Protein AF-A0AAE3DDP0-F1 (afdb_monomer_lite)

Structure (mmCIF, N/CA/C/O backbone):
data_AF-A0AAE3DDP0-F1
#
_entry.id   AF-A0AAE3DDP0-F1
#
loop_
_atom_site.group_PDB
_atom_site.id
_atom_site.type_symbol
_atom_site.label_atom_id
_atom_site.label_alt_id
_atom_site.label_comp_id
_atom_site.label_asym_id
_atom_site.label_entity_id
_atom_site.label_seq_id
_atom_site.pdbx_PDB_ins_code
_atom_site.Cartn_x
_atom_site.Cartn_y
_atom_site.Cartn_z
_atom_site.occupancy
_atom_site.B_iso_or_equiv
_atom_site.auth_seq_id
_atom_site.auth_comp_id
_atom_site.auth_asym_id
_atom_site.auth_atom_id
_atom_site.pdbx_PDB_model_num
ATOM 1 N N . MET A 1 1 ? 7.147 13.188 -31.733 1.00 59.84 1 MET A N 1
ATOM 2 C CA . MET A 1 1 ? 7.270 13.407 -30.286 1.00 59.84 1 MET A CA 1
ATOM 3 C C . MET A 1 1 ? 8.612 14.060 -30.039 1.00 59.84 1 MET A C 1
ATOM 5 O O . MET A 1 1 ? 9.626 13.483 -30.422 1.00 59.84 1 MET A O 1
ATOM 9 N N . THR A 1 2 ? 8.613 15.283 -29.523 1.00 86.69 2 THR A N 1
ATOM 10 C CA . THR A 1 2 ? 9.824 16.024 -29.148 1.00 86.69 2 THR A CA 1
ATOM 11 C C . THR A 1 2 ? 10.148 15.810 -27.668 1.00 86.69 2 THR A C 1
ATOM 13 O O . THR A 1 2 ? 9.301 15.362 -26.896 1.00 86.69 2 THR A O 1
ATOM 16 N N . LEU A 1 3 ? 11.379 16.130 -27.261 1.00 76.25 3 LEU A N 1
ATOM 17 C CA . LEU A 1 3 ? 11.791 16.067 -25.856 1.00 76.25 3 LEU A CA 1
ATOM 18 C C . LEU A 1 3 ? 10.921 16.980 -24.969 1.00 76.25 3 LEU A C 1
ATOM 20 O O . LEU A 1 3 ? 10.533 16.579 -23.877 1.00 76.25 3 LEU A O 1
ATOM 24 N N . ASP A 1 4 ? 10.542 18.158 -25.469 1.00 77.19 4 ASP A N 1
ATOM 25 C CA . ASP A 1 4 ? 9.668 19.096 -24.754 1.00 77.19 4 ASP A CA 1
ATOM 26 C C . ASP A 1 4 ? 8.235 18.566 -24.598 1.00 77.19 4 ASP A C 1
ATOM 28 O O . ASP A 1 4 ? 7.613 18.750 -23.554 1.00 77.19 4 ASP A O 1
ATOM 32 N N . GLU A 1 5 ? 7.694 17.879 -25.607 1.00 74.44 5 GLU A N 1
ATOM 33 C CA . GLU A 1 5 ? 6.385 17.216 -25.508 1.00 74.44 5 GLU A CA 1
ATOM 34 C C . GLU A 1 5 ? 6.408 16.079 -24.478 1.00 74.44 5 GLU A C 1
ATOM 36 O O . GLU A 1 5 ? 5.440 15.900 -23.740 1.00 74.44 5 GLU A O 1
ATOM 41 N N . LEU A 1 6 ? 7.524 15.346 -24.393 1.00 71.00 6 LEU A N 1
ATOM 42 C CA . LEU A 1 6 ? 7.723 14.276 -23.417 1.00 71.00 6 LEU A CA 1
ATOM 43 C C . LEU A 1 6 ? 7.799 14.834 -21.986 1.00 71.00 6 LEU A C 1
ATOM 45 O O . LEU A 1 6 ? 7.077 14.367 -21.109 1.00 71.00 6 LEU A O 1
ATOM 49 N N . ILE A 1 7 ? 8.596 15.884 -21.761 1.00 70.81 7 ILE A N 1
ATOM 50 C CA . ILE A 1 7 ? 8.726 16.552 -20.453 1.00 70.81 7 ILE A CA 1
ATOM 51 C C . ILE A 1 7 ? 7.370 17.105 -19.987 1.00 70.81 7 ILE A C 1
ATOM 53 O O . ILE A 1 7 ? 6.954 16.865 -18.852 1.00 70.81 7 ILE A O 1
ATOM 57 N N . ASN A 1 8 ? 6.636 17.772 -20.884 1.00 73.56 8 ASN A N 1
ATOM 58 C CA . ASN A 1 8 ? 5.313 18.320 -20.581 1.00 73.56 8 ASN A CA 1
ATOM 59 C C . ASN A 1 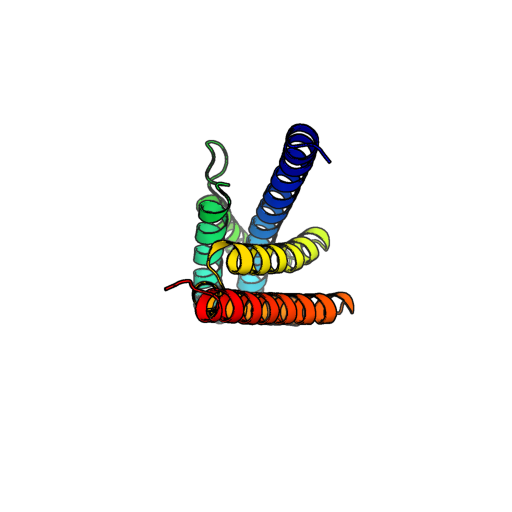8 ? 4.248 17.241 -20.317 1.00 73.56 8 ASN A C 1
ATOM 61 O O . ASN A 1 8 ? 3.247 17.532 -19.664 1.00 73.56 8 ASN A O 1
ATOM 65 N N . ALA A 1 9 ? 4.434 16.011 -20.806 1.00 71.56 9 ALA A N 1
ATOM 66 C CA . ALA A 1 9 ? 3.548 14.879 -20.529 1.00 71.56 9 ALA A CA 1
ATOM 67 C C . ALA A 1 9 ? 3.928 14.126 -19.239 1.00 71.56 9 ALA A C 1
ATOM 69 O O . ALA A 1 9 ? 3.044 13.644 -18.526 1.00 71.56 9 ALA A O 1
ATOM 70 N N . MET A 1 10 ? 5.221 14.067 -18.909 1.00 73.56 10 MET A N 1
ATOM 71 C CA . MET A 1 10 ? 5.737 13.406 -17.706 1.00 73.56 10 MET A CA 1
ATOM 72 C C . MET A 1 10 ? 5.435 14.191 -16.427 1.00 73.56 10 MET A C 1
ATOM 74 O O . MET A 1 10 ? 5.061 13.587 -15.424 1.00 73.56 10 MET A O 1
ATOM 78 N N . GLU A 1 11 ? 5.530 15.527 -16.444 1.00 74.88 11 GLU A N 1
ATOM 79 C CA . GLU A 1 11 ? 5.231 16.344 -15.257 1.00 74.88 11 GLU A CA 1
ATOM 80 C C . GLU A 1 11 ? 3.799 16.134 -14.712 1.00 74.88 11 GLU A C 1
ATOM 82 O O . GLU A 1 11 ? 3.636 15.959 -13.500 1.00 74.88 11 GLU A O 1
ATOM 87 N N . PRO A 1 12 ? 2.738 16.117 -15.547 1.00 84.44 12 PRO A N 1
ATOM 88 C CA . PRO A 1 12 ? 1.391 15.781 -15.101 1.00 84.44 12 PRO A CA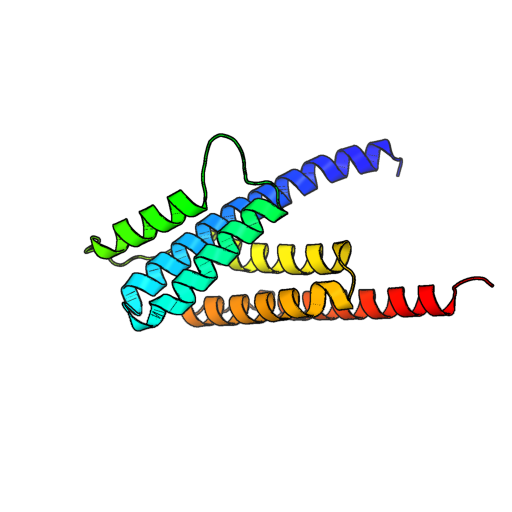 1
ATOM 89 C C . PRO A 1 12 ? 1.248 14.348 -14.591 1.00 84.44 12 PRO A C 1
ATOM 91 O O . PRO A 1 12 ? 0.472 14.132 -13.663 1.00 84.44 12 PRO A O 1
ATOM 94 N N . GLN A 1 13 ? 1.952 13.381 -15.186 1.00 85.69 13 GLN A N 1
ATOM 95 C CA . GLN A 1 13 ? 1.854 11.980 -14.778 1.00 85.69 13 GLN A CA 1
ATOM 96 C C . GLN A 1 13 ? 2.518 11.754 -13.418 1.00 85.69 13 GLN A C 1
ATOM 98 O O . GLN A 1 13 ? 1.848 11.299 -12.500 1.00 85.69 13 GLN A O 1
ATOM 103 N N . ALA A 1 14 ? 3.748 12.232 -13.227 1.00 86.06 14 ALA A N 1
ATOM 104 C CA . ALA A 1 14 ? 4.440 12.166 -11.940 1.00 86.06 14 ALA A CA 1
ATOM 105 C C . ALA A 1 14 ? 3.643 12.841 -10.807 1.00 86.06 14 ALA A C 1
ATOM 107 O O . ALA A 1 14 ? 3.618 12.360 -9.675 1.00 86.06 14 ALA A O 1
ATOM 108 N N . ARG A 1 15 ? 2.930 13.942 -11.098 1.00 87.06 15 ARG A N 1
ATOM 109 C CA . ARG A 1 15 ? 2.021 14.574 -10.123 1.00 87.06 15 ARG A CA 1
ATOM 110 C C . ARG A 1 15 ? 0.810 13.699 -9.794 1.00 87.06 15 ARG A C 1
ATOM 112 O O . ARG A 1 15 ? 0.405 13.666 -8.635 1.00 87.06 15 ARG A O 1
ATOM 119 N N . LYS A 1 16 ? 0.219 13.022 -10.785 1.00 91.44 16 LYS A N 1
ATOM 120 C CA . LYS A 1 16 ? -0.903 12.090 -10.575 1.00 91.44 16 LYS A CA 1
ATOM 121 C C . LYS A 1 16 ? -0.469 10.869 -9.773 1.00 91.44 16 LYS A C 1
ATOM 123 O O . LYS A 1 16 ? -1.160 10.518 -8.825 1.00 91.44 16 LYS A O 1
ATOM 128 N N . ASP A 1 17 ? 0.676 10.294 -10.113 1.00 93.69 17 ASP A N 1
ATOM 129 C CA . ASP A 1 17 ? 1.260 9.135 -9.439 1.00 93.69 17 ASP A CA 1
ATOM 130 C C . ASP A 1 17 ? 1.540 9.465 -7.976 1.00 93.69 17 ASP A C 1
ATOM 132 O O . ASP A 1 17 ? 1.035 8.805 -7.072 1.00 93.69 17 ASP A O 1
ATOM 136 N N . LYS A 1 18 ? 2.203 10.598 -7.722 1.00 91.81 18 LYS A N 1
ATOM 137 C CA . LYS A 1 18 ? 2.438 11.084 -6.360 1.00 91.81 18 LYS A CA 1
ATOM 138 C C . LYS A 1 18 ? 1.139 11.323 -5.582 1.00 91.81 18 LYS A C 1
ATOM 140 O O . LYS A 1 18 ? 1.056 10.987 -4.402 1.00 91.81 18 LYS A O 1
ATOM 145 N N . ALA A 1 19 ? 0.114 11.889 -6.221 1.00 92.69 19 ALA A N 1
ATOM 146 C CA . ALA A 1 19 ? -1.188 12.090 -5.587 1.00 92.69 19 ALA A CA 1
ATOM 147 C C . ALA A 1 19 ? -1.892 10.759 -5.268 1.00 92.69 19 ALA A C 1
ATOM 149 O O . ALA A 1 19 ? -2.511 10.639 -4.211 1.00 92.69 19 ALA A O 1
ATOM 150 N N . LEU A 1 20 ? -1.780 9.760 -6.147 1.00 95.56 20 LEU A N 1
ATOM 151 C CA . LEU A 1 20 ? -2.294 8.415 -5.903 1.00 95.56 20 LEU A CA 1
ATOM 152 C C . LEU A 1 20 ? -1.571 7.756 -4.725 1.00 95.56 20 LEU A C 1
ATOM 154 O O . LEU A 1 20 ? -2.234 7.212 -3.847 1.00 95.56 20 LEU A O 1
ATOM 158 N N . ILE A 1 21 ? -0.242 7.858 -4.655 1.00 95.75 21 ILE A N 1
ATOM 159 C CA . ILE A 1 21 ? 0.527 7.288 -3.543 1.00 95.75 21 ILE A CA 1
ATOM 160 C C . ILE A 1 21 ? 0.209 7.991 -2.223 1.00 95.75 21 ILE A C 1
ATOM 162 O O . ILE A 1 21 ? 0.056 7.320 -1.207 1.00 95.75 21 ILE A O 1
ATOM 166 N N . SER A 1 22 ? 0.000 9.310 -2.225 1.00 94.00 22 SER A N 1
ATOM 167 C CA . SER A 1 22 ? -0.488 10.014 -1.031 1.00 94.00 22 SER A CA 1
ATOM 168 C C . SER A 1 22 ? -1.815 9.429 -0.535 1.00 94.00 22 SER A C 1
ATOM 170 O O . SER A 1 22 ? -1.959 9.162 0.654 1.00 94.00 22 SER A O 1
ATOM 172 N N . LYS A 1 23 ? -2.771 9.173 -1.438 1.00 95.44 23 LYS A N 1
ATOM 173 C CA . LYS A 1 23 ? -4.045 8.529 -1.079 1.00 95.44 23 LYS A CA 1
ATOM 174 C C . LYS A 1 23 ? -3.873 7.071 -0.653 1.00 95.44 23 LYS A C 1
ATOM 176 O O . LYS A 1 23 ? -4.626 6.597 0.191 1.00 95.44 23 LYS A O 1
ATOM 181 N N . CYS A 1 24 ? -2.906 6.359 -1.228 1.00 97.00 24 CYS A N 1
ATOM 182 C CA . CYS A 1 24 ? -2.550 5.001 -0.825 1.00 97.00 24 CYS A CA 1
ATOM 183 C C . CYS A 1 24 ? -2.050 4.978 0.623 1.00 97.00 24 CYS A C 1
ATOM 185 O O . CYS A 1 24 ? -2.529 4.172 1.412 1.00 97.00 24 CYS A O 1
ATOM 187 N N . VAL A 1 25 ? -1.163 5.903 1.002 1.00 96.25 25 VAL A N 1
ATOM 188 C CA . VAL A 1 25 ? -0.675 6.052 2.382 1.00 96.25 25 VAL A CA 1
ATOM 189 C C . VAL A 1 25 ? -1.821 6.334 3.358 1.00 96.25 25 VAL A C 1
ATOM 191 O O . VAL A 1 25 ? -1.909 5.694 4.412 1.00 96.25 25 VAL A O 1
ATOM 194 N N . ASP A 1 26 ? -2.740 7.231 2.995 1.00 94.69 26 ASP A N 1
ATOM 195 C CA . ASP A 1 26 ? -3.944 7.485 3.792 1.00 94.69 26 ASP A CA 1
ATOM 196 C C . ASP A 1 26 ? -4.806 6.215 3.898 1.00 94.69 26 ASP A C 1
ATOM 198 O O . ASP A 1 26 ? -5.224 5.821 4.985 1.00 94.69 26 ASP A O 1
ATOM 202 N N . GLY A 1 27 ? -5.005 5.500 2.790 1.00 96.06 27 GLY A N 1
ATOM 203 C CA . GLY A 1 27 ? -5.755 4.248 2.764 1.00 96.06 27 GLY A CA 1
ATOM 204 C C . GLY A 1 27 ? -5.118 3.116 3.582 1.00 96.06 27 GLY A C 1
ATOM 205 O O . GLY A 1 27 ? -5.836 2.380 4.256 1.00 96.06 27 GLY A O 1
ATOM 206 N N . LEU A 1 28 ? -3.787 2.988 3.585 1.00 97.44 28 LEU A N 1
ATOM 207 C CA . LEU A 1 28 ? -3.043 2.025 4.409 1.00 97.44 28 LEU A CA 1
ATOM 208 C C . LEU A 1 28 ? -3.177 2.355 5.898 1.00 97.44 28 LEU A C 1
ATOM 210 O O . LEU A 1 28 ? -3.300 1.457 6.732 1.00 97.44 28 LEU A O 1
ATOM 214 N N . THR A 1 29 ? -3.209 3.645 6.227 1.0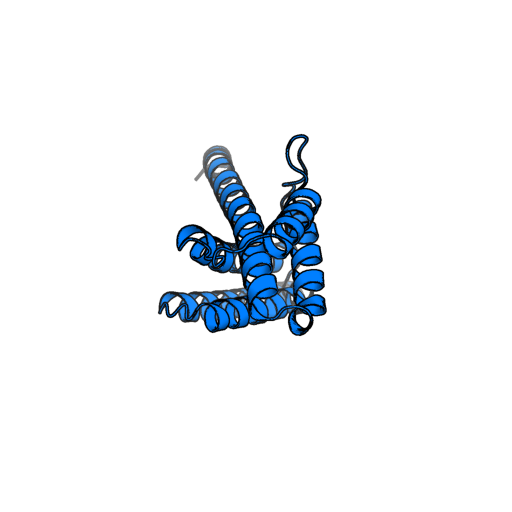0 96.69 29 THR A N 1
ATOM 215 C CA . THR A 1 29 ? -3.475 4.132 7.584 1.00 96.69 29 THR A CA 1
ATOM 216 C C . THR A 1 29 ? -4.893 3.766 8.036 1.00 96.69 29 THR A C 1
ATOM 218 O O . THR A 1 29 ? -5.092 3.273 9.146 1.00 96.69 29 THR A O 1
ATOM 221 N N . GLU A 1 30 ? -5.880 3.932 7.157 1.00 95.88 30 GLU A N 1
ATOM 222 C CA . GLU A 1 30 ? -7.277 3.551 7.399 1.00 95.88 30 GLU A CA 1
ATOM 223 C C . GLU A 1 30 ? -7.465 2.025 7.494 1.00 95.88 30 GLU A C 1
ATOM 225 O O . GLU A 1 30 ? -8.238 1.537 8.322 1.00 95.88 30 GLU A O 1
ATOM 230 N N . TYR A 1 31 ? -6.715 1.251 6.707 1.00 96.12 31 TYR A N 1
ATOM 231 C CA . TYR A 1 31 ? -6.657 -0.205 6.832 1.00 96.12 31 TYR A CA 1
ATOM 232 C C . TYR A 1 31 ? -6.099 -0.633 8.192 1.00 96.12 31 TYR A C 1
ATOM 234 O O . TYR A 1 31 ? -6.719 -1.440 8.886 1.00 96.12 31 TYR A O 1
ATOM 242 N N . ALA A 1 32 ? -4.967 -0.060 8.610 1.00 96.62 32 ALA A N 1
ATOM 243 C CA . ALA A 1 32 ? -4.368 -0.346 9.910 1.00 96.62 32 ALA A CA 1
ATOM 244 C C . ALA A 1 32 ? -5.315 0.005 11.068 1.00 96.62 32 ALA A C 1
ATOM 246 O O . ALA A 1 32 ? -5.387 -0.727 12.057 1.00 96.62 32 ALA A O 1
ATOM 247 N N . ALA A 1 33 ? -6.075 1.092 10.926 1.00 95.44 33 ALA A N 1
ATOM 248 C CA . ALA A 1 33 ? -7.096 1.511 11.874 1.00 95.44 33 ALA A CA 1
ATOM 249 C C . ALA A 1 33 ? -8.227 0.477 12.011 1.00 95.44 33 ALA A C 1
ATOM 251 O O . ALA A 1 33 ? -8.545 0.031 13.115 1.00 95.44 33 ALA A O 1
ATOM 252 N N . GLU A 1 34 ? -8.804 0.026 10.897 1.00 95.31 34 GLU A N 1
ATOM 253 C CA . GLU A 1 34 ? -9.846 -1.005 10.928 1.00 95.31 34 GLU A CA 1
ATOM 254 C C . GLU A 1 34 ? -9.312 -2.350 11.443 1.00 95.31 34 GLU A C 1
ATOM 256 O O . GLU A 1 34 ? -9.973 -3.029 12.236 1.00 95.31 34 GLU A O 1
ATOM 261 N N . LEU A 1 35 ? -8.093 -2.719 11.043 1.00 94.81 35 LEU A N 1
ATOM 262 C CA . LEU A 1 35 ? -7.404 -3.907 11.529 1.00 94.81 35 LEU A CA 1
ATOM 263 C C . LEU A 1 35 ? -7.205 -3.849 13.047 1.00 94.81 35 LEU A C 1
ATOM 265 O O . LEU A 1 35 ? -7.498 -4.827 13.735 1.00 94.81 35 LEU A O 1
ATOM 269 N N . ARG A 1 36 ? -6.777 -2.702 13.588 1.00 94.81 36 ARG A N 1
ATOM 270 C CA . ARG A 1 36 ? -6.640 -2.492 15.034 1.00 94.81 36 ARG A CA 1
ATOM 271 C C . ARG A 1 36 ? -7.964 -2.705 15.752 1.00 94.81 36 ARG A C 1
ATOM 273 O O . ARG A 1 36 ? -7.991 -3.399 16.766 1.00 94.81 36 ARG A O 1
ATOM 280 N N . GLN A 1 37 ? -9.054 -2.164 15.215 1.00 92.75 37 GLN A N 1
ATOM 281 C CA . GLN A 1 37 ? -10.368 -2.298 15.835 1.00 92.75 37 GLN A CA 1
ATOM 282 C C . GLN A 1 37 ? -10.885 -3.745 15.822 1.00 92.75 37 GLN A C 1
ATOM 284 O O . GLN A 1 37 ? -11.488 -4.191 16.797 1.00 92.75 37 GLN A O 1
ATOM 289 N N . LYS A 1 38 ? -10.655 -4.489 14.732 1.00 92.38 38 LYS A N 1
ATOM 290 C CA . LYS A 1 38 ? -11.181 -5.854 14.558 1.00 92.38 38 LYS A CA 1
ATOM 291 C C . LYS A 1 38 ? -10.306 -6.940 15.182 1.00 92.38 38 LYS A C 1
ATOM 293 O O . LYS A 1 38 ? -10.836 -7.891 15.751 1.00 92.38 38 LYS A O 1
ATOM 298 N N . ALA A 1 39 ? -8.987 -6.827 15.053 1.00 89.81 39 ALA A N 1
ATOM 299 C CA . ALA A 1 39 ? -8.029 -7.841 15.496 1.00 89.81 39 ALA A CA 1
ATOM 300 C C . ALA A 1 39 ? -7.390 -7.516 16.857 1.00 89.81 39 ALA A C 1
ATOM 302 O O . ALA A 1 39 ? -6.769 -8.388 17.470 1.00 89.81 39 ALA A O 1
ATOM 303 N N . GLY A 1 40 ? -7.521 -6.277 17.344 1.00 87.25 40 GLY A N 1
ATOM 304 C CA . GLY A 1 40 ? -6.959 -5.845 18.619 1.00 87.25 40 GLY A CA 1
ATOM 305 C C . GLY A 1 40 ? -5.452 -6.087 18.691 1.00 87.25 40 GLY A C 1
ATOM 306 O O . GLY A 1 40 ? -4.671 -5.552 17.903 1.00 87.25 40 GLY A O 1
ATOM 307 N N . ASP A 1 41 ? -5.033 -6.896 19.660 1.00 88.12 41 ASP A N 1
ATOM 308 C CA . ASP A 1 41 ? -3.623 -7.215 19.889 1.00 88.12 41 ASP A CA 1
ATOM 309 C C . ASP A 1 41 ? -3.051 -8.240 18.905 1.00 88.12 41 ASP A C 1
ATOM 311 O O . ASP A 1 41 ? -1.847 -8.213 18.652 1.00 88.12 41 ASP A O 1
ATOM 315 N N . ALA A 1 42 ? -3.893 -9.079 18.293 1.00 88.94 42 ALA A N 1
ATOM 316 C CA . ALA A 1 42 ? -3.454 -10.038 17.279 1.00 88.94 42 ALA A CA 1
ATOM 317 C C . ALA A 1 42 ? -2.956 -9.346 15.995 1.00 88.94 42 ALA A C 1
ATOM 319 O O . ALA A 1 42 ? -2.148 -9.911 15.269 1.00 88.94 42 ALA A O 1
ATOM 320 N N . GLY A 1 43 ? -3.396 -8.107 15.737 1.00 90.19 43 GLY A N 1
ATOM 321 C CA . GLY A 1 43 ? -2.969 -7.306 14.584 1.00 90.19 43 GLY A CA 1
ATOM 322 C C . GLY A 1 43 ? -1.707 -6.462 14.808 1.00 90.19 43 GLY A C 1
ATOM 323 O O . GLY A 1 43 ? -1.286 -5.766 13.889 1.00 90.19 43 GLY A O 1
ATOM 324 N N . LYS A 1 44 ? -1.091 -6.465 16.001 1.00 92.44 44 LYS A N 1
ATOM 325 C CA . LYS A 1 44 ? 0.002 -5.526 16.351 1.00 92.44 44 LYS A CA 1
ATOM 326 C C . LYS A 1 44 ? 1.226 -5.616 15.441 1.00 92.44 44 LYS A C 1
ATOM 328 O O . LYS A 1 44 ? 1.797 -4.584 15.083 1.00 92.44 44 LYS A O 1
ATOM 333 N N . GLU A 1 45 ? 1.646 -6.827 15.084 1.00 94.50 45 GLU A N 1
ATOM 334 C CA . GLU A 1 45 ? 2.805 -7.033 14.207 1.00 94.50 45 GLU A CA 1
ATOM 335 C C . GLU A 1 45 ? 2.527 -6.496 12.803 1.00 94.50 45 GLU A C 1
ATOM 337 O O . GLU A 1 45 ? 3.335 -5.753 12.250 1.00 94.50 45 GLU A O 1
ATOM 342 N N . GLN A 1 46 ? 1.337 -6.784 12.277 1.00 94.62 46 GLN A N 1
ATOM 343 C CA . GLN A 1 46 ? 0.890 -6.312 10.973 1.00 94.62 46 GLN A CA 1
ATOM 344 C C . GLN A 1 46 ? 0.728 -4.783 10.941 1.00 94.62 46 GLN A C 1
ATOM 346 O O . GLN A 1 46 ? 1.210 -4.140 10.017 1.00 94.62 46 GLN A O 1
ATOM 351 N N . ILE A 1 47 ? 0.158 -4.168 11.984 1.00 96.25 47 ILE A N 1
ATOM 352 C CA . ILE A 1 47 ? 0.089 -2.699 12.123 1.00 96.25 47 ILE A CA 1
ATOM 353 C C . ILE A 1 47 ? 1.495 -2.087 12.138 1.00 96.25 47 ILE A C 1
ATOM 355 O O . ILE A 1 47 ? 1.733 -1.056 11.514 1.00 96.25 47 ILE A O 1
ATOM 359 N N . SER A 1 48 ? 2.448 -2.739 12.808 1.00 96.44 48 SER A N 1
ATOM 360 C CA . SER A 1 48 ? 3.842 -2.285 12.838 1.00 96.44 48 SER A CA 1
ATOM 361 C C . SER A 1 48 ? 4.517 -2.398 11.467 1.00 96.44 48 SER A C 1
ATOM 363 O O . SER A 1 48 ? 5.323 -1.541 11.114 1.00 96.44 48 SER A O 1
ATOM 365 N N . ALA A 1 49 ? 4.196 -3.435 10.687 1.00 95.88 49 ALA A N 1
ATOM 366 C CA . ALA A 1 49 ? 4.651 -3.577 9.305 1.00 95.88 49 ALA A CA 1
ATOM 367 C C . ALA A 1 49 ? 4.042 -2.496 8.394 1.00 95.88 49 ALA A C 1
ATOM 369 O O . ALA A 1 49 ? 4.779 -1.832 7.673 1.00 95.88 49 ALA A O 1
ATOM 370 N N . LEU A 1 50 ? 2.735 -2.237 8.505 1.00 97.06 50 LEU A N 1
ATOM 371 C CA . LEU A 1 50 ? 2.044 -1.179 7.757 1.00 97.06 50 LEU A CA 1
ATOM 372 C C . LEU A 1 50 ? 2.625 0.207 8.050 1.00 97.06 50 LEU A C 1
ATOM 374 O O . LEU A 1 50 ? 2.824 0.994 7.131 1.00 97.06 50 LEU A O 1
ATOM 378 N N . ARG A 1 51 ? 2.962 0.491 9.313 1.00 97.25 51 ARG A N 1
ATOM 379 C CA . ARG A 1 51 ? 3.617 1.748 9.698 1.00 97.25 51 ARG A CA 1
ATOM 380 C C . ARG A 1 51 ? 4.964 1.938 8.995 1.00 97.25 51 ARG A C 1
ATOM 382 O O . ARG A 1 51 ? 5.271 3.048 8.576 1.00 97.25 51 ARG A O 1
ATOM 389 N N . ARG A 1 52 ? 5.769 0.873 8.879 1.00 96.12 52 ARG A N 1
ATOM 390 C CA . ARG A 1 52 ? 7.057 0.914 8.160 1.00 96.12 52 ARG A CA 1
ATOM 391 C C . ARG A 1 52 ? 6.853 1.104 6.663 1.00 96.12 52 ARG A C 1
ATOM 393 O O . ARG A 1 52 ? 7.558 1.903 6.072 1.00 96.12 52 ARG A O 1
ATOM 400 N N . LEU A 1 53 ? 5.864 0.431 6.079 1.00 95.81 53 LEU A N 1
ATOM 401 C CA . LEU A 1 53 ? 5.535 0.592 4.665 1.00 95.81 53 LEU A CA 1
ATOM 402 C C . LEU A 1 53 ? 5.062 2.014 4.337 1.00 95.81 53 LEU A C 1
ATOM 404 O O . LEU A 1 53 ? 5.410 2.551 3.294 1.00 95.81 53 LEU A O 1
ATOM 408 N N . VAL A 1 54 ? 4.282 2.639 5.223 1.00 95.81 54 VAL A N 1
ATOM 409 C CA . VAL A 1 54 ? 3.879 4.046 5.077 1.00 95.81 54 VAL A CA 1
ATOM 410 C C . VAL A 1 54 ? 5.096 4.973 5.059 1.00 95.81 54 VAL A C 1
ATOM 412 O O . VAL A 1 54 ? 5.161 5.854 4.206 1.00 95.81 54 VAL A O 1
ATOM 415 N N . ASP A 1 55 ? 6.053 4.758 5.964 1.00 94.44 55 ASP A N 1
ATOM 416 C CA . ASP A 1 55 ? 7.316 5.508 6.018 1.00 94.44 55 ASP A CA 1
ATOM 417 C C . ASP A 1 55 ? 8.146 5.301 4.738 1.00 94.44 55 ASP A C 1
ATOM 419 O O . ASP A 1 55 ? 8.584 6.255 4.100 1.00 94.44 55 ASP A O 1
ATOM 423 N N . GLU A 1 56 ? 8.277 4.049 4.295 1.00 93.56 56 GLU A N 1
ATOM 424 C CA . GLU A 1 56 ? 8.996 3.676 3.075 1.00 93.56 56 GLU A CA 1
ATOM 425 C C . GLU A 1 56 ? 8.377 4.292 1.814 1.00 93.56 56 GLU A C 1
ATOM 427 O O . GLU A 1 56 ? 9.087 4.902 1.015 1.00 93.56 56 GLU A O 1
ATOM 432 N N . LEU A 1 57 ? 7.054 4.190 1.646 1.00 93.31 57 LEU A N 1
ATOM 433 C CA . LEU A 1 57 ? 6.336 4.788 0.518 1.00 93.31 57 LEU A CA 1
ATOM 434 C C . LEU A 1 57 ? 6.463 6.311 0.516 1.00 93.31 57 LEU A C 1
ATOM 436 O O . LEU A 1 57 ? 6.659 6.909 -0.545 1.00 93.31 57 LEU A O 1
ATOM 440 N N . ALA A 1 58 ? 6.348 6.940 1.688 1.00 92.31 58 ALA A N 1
ATOM 441 C CA . ALA A 1 58 ? 6.480 8.382 1.815 1.00 92.31 58 ALA A CA 1
ATOM 442 C C . ALA A 1 58 ? 7.891 8.849 1.427 1.00 92.31 58 ALA A C 1
ATOM 444 O O . ALA A 1 58 ? 8.019 9.748 0.587 1.00 92.31 58 ALA A O 1
ATOM 445 N N . GLY A 1 59 ? 8.925 8.165 1.923 1.00 91.62 59 GLY A N 1
ATOM 446 C CA . GLY A 1 59 ? 10.317 8.449 1.585 1.00 91.62 59 GLY A CA 1
ATOM 447 C C . GLY A 1 59 ? 10.637 8.207 0.113 1.00 91.62 59 GLY A C 1
ATOM 448 O O . GLY A 1 59 ? 11.203 9.080 -0.550 1.00 91.62 59 GLY A O 1
ATOM 449 N N . TYR A 1 60 ? 10.221 7.062 -0.433 1.00 91.31 60 TYR A N 1
ATOM 450 C CA . TYR A 1 60 ? 10.475 6.687 -1.826 1.00 91.31 60 TYR A CA 1
ATOM 451 C C . TYR A 1 60 ? 9.870 7.693 -2.815 1.00 91.31 60 TYR A C 1
ATOM 453 O O . TYR A 1 60 ? 10.540 8.149 -3.740 1.00 91.31 60 TYR A O 1
ATOM 461 N N . TRP A 1 61 ? 8.619 8.106 -2.594 1.00 90.94 61 TRP A N 1
ATOM 462 C CA . TRP A 1 61 ? 7.915 9.050 -3.472 1.00 90.94 61 TRP A CA 1
ATOM 463 C C . TRP A 1 61 ? 8.163 10.525 -3.114 1.00 90.94 61 TRP A C 1
ATOM 465 O O . TRP A 1 61 ? 7.547 11.435 -3.693 1.00 90.94 61 TRP A O 1
ATOM 475 N N . GLY A 1 62 ? 9.048 10.788 -2.145 1.00 88.88 62 GLY A N 1
ATOM 476 C CA . GLY A 1 62 ? 9.333 12.125 -1.634 1.00 88.88 62 GLY A CA 1
ATOM 477 C C . GLY A 1 62 ? 8.065 12.852 -1.180 1.00 88.88 62 GLY A C 1
ATOM 478 O O . GLY A 1 62 ? 7.899 14.046 -1.465 1.00 88.88 62 GLY A O 1
ATOM 479 N N . LEU A 1 63 ? 7.123 12.126 -0.568 1.00 85.31 63 LEU A N 1
ATOM 480 C CA . LEU A 1 63 ? 5.960 12.703 0.112 1.00 85.31 63 LEU A CA 1
ATOM 481 C C . LEU A 1 63 ? 6.379 13.478 1.364 1.00 85.31 63 LEU A C 1
ATOM 483 O O . LEU A 1 63 ? 5.637 14.356 1.800 1.00 85.31 63 LEU A O 1
ATOM 487 N N . ASP A 1 64 ? 7.584 13.201 1.865 1.00 66.31 64 ASP A N 1
ATOM 488 C CA . ASP A 1 64 ? 8.266 13.867 2.970 1.00 66.31 64 ASP A CA 1
ATOM 489 C C . ASP A 1 64 ? 8.452 15.365 2.675 1.00 66.31 64 ASP A C 1
ATOM 491 O O . ASP A 1 64 ? 9.491 15.852 2.222 1.00 66.31 64 ASP A O 1
ATOM 495 N N . ALA A 1 65 ? 7.388 16.127 2.896 1.00 60.59 65 ALA A N 1
ATOM 496 C CA . ALA A 1 65 ? 7.324 17.561 2.691 1.00 60.59 65 ALA A CA 1
ATOM 497 C C . ALA A 1 65 ? 6.766 18.246 3.945 1.00 60.59 65 ALA A C 1
ATOM 499 O O . ALA A 1 65 ? 5.975 17.681 4.692 1.00 60.59 65 ALA A O 1
ATOM 500 N N . LYS A 1 66 ? 7.176 19.508 4.137 1.00 55.78 66 LYS A N 1
ATOM 501 C CA . LYS A 1 66 ? 7.056 20.401 5.317 1.00 55.78 66 LYS A CA 1
ATOM 502 C C . LYS A 1 66 ? 5.723 20.461 6.101 1.00 55.78 66 LYS A C 1
ATOM 504 O O . LYS A 1 66 ? 5.668 21.202 7.079 1.00 55.78 66 LYS A O 1
ATOM 509 N N . THR A 1 67 ? 4.654 19.788 5.686 1.00 55.84 67 THR A N 1
ATOM 510 C CA . THR A 1 67 ? 3.288 19.987 6.197 1.00 55.84 67 THR A CA 1
ATOM 511 C C . THR A 1 67 ? 2.634 18.756 6.821 1.00 55.84 67 THR A C 1
ATOM 513 O O . THR A 1 67 ? 1.791 18.943 7.696 1.00 55.84 67 THR A O 1
ATOM 516 N N . VAL A 1 68 ? 2.974 17.529 6.409 1.00 68.81 68 VAL A N 1
ATOM 517 C CA . VAL A 1 68 ? 2.350 16.305 6.945 1.00 68.81 68 VAL A CA 1
ATOM 518 C C . VAL A 1 68 ? 3.412 15.236 7.149 1.00 68.81 68 VAL A C 1
ATOM 520 O O . VAL A 1 68 ? 4.040 14.782 6.203 1.00 68.81 68 VAL A O 1
ATOM 523 N N . ASP A 1 69 ? 3.589 14.840 8.402 1.00 86.44 69 ASP A N 1
ATOM 524 C CA . ASP A 1 69 ? 4.335 13.645 8.772 1.00 86.44 69 ASP A CA 1
ATOM 525 C C . ASP A 1 69 ? 3.353 12.465 8.758 1.00 86.44 69 ASP A C 1
ATOM 527 O O . ASP A 1 69 ? 2.488 12.353 9.635 1.00 86.44 69 ASP A O 1
ATOM 531 N N . HIS A 1 70 ? 3.446 11.628 7.722 1.00 89.00 70 HIS A N 1
ATOM 532 C CA . HIS A 1 70 ? 2.545 10.493 7.512 1.00 89.00 70 HIS A CA 1
ATOM 533 C C . HIS A 1 70 ? 2.665 9.438 8.613 1.00 89.00 70 HIS A C 1
ATOM 535 O O . HIS A 1 70 ? 1.662 8.837 8.994 1.00 89.00 70 HIS A O 1
ATOM 541 N N . VAL A 1 71 ? 3.855 9.264 9.185 1.00 92.88 71 VAL A N 1
ATOM 542 C CA . VAL A 1 71 ? 4.083 8.340 10.296 1.00 92.88 71 VAL A CA 1
ATOM 543 C C . VAL A 1 71 ? 3.417 8.864 11.568 1.00 92.88 71 VAL A C 1
ATOM 545 O O . VAL A 1 71 ? 2.708 8.124 12.250 1.00 92.88 71 VAL A O 1
ATOM 548 N N . THR A 1 72 ? 3.552 10.159 11.858 1.00 92.38 72 THR A N 1
ATOM 549 C CA . THR A 1 72 ? 2.829 10.791 12.974 1.00 92.38 72 THR A CA 1
ATOM 550 C C . THR A 1 72 ? 1.310 10.748 12.759 1.00 92.38 72 THR A C 1
ATOM 552 O O . THR A 1 72 ? 0.552 10.509 13.704 1.00 92.38 72 THR A O 1
ATOM 555 N N . ALA A 1 73 ? 0.835 10.957 11.526 1.00 92.69 73 ALA A N 1
ATOM 556 C CA . ALA A 1 73 ? -0.584 10.853 11.193 1.00 92.69 73 ALA A CA 1
ATOM 557 C C . ALA A 1 73 ? -1.118 9.425 11.397 1.00 92.69 73 ALA A C 1
ATOM 559 O O . ALA A 1 73 ? -2.206 9.265 11.958 1.00 92.69 73 ALA A O 1
ATOM 560 N N . PHE A 1 74 ? -0.331 8.417 11.012 1.00 95.69 74 PHE A N 1
ATOM 561 C CA . PHE A 1 74 ? -0.607 7.005 11.253 1.00 95.69 74 PHE A CA 1
ATOM 562 C C . PHE A 1 74 ? -0.720 6.710 12.750 1.00 95.69 74 PHE A C 1
ATOM 564 O O . PHE A 1 74 ? -1.748 6.209 13.205 1.00 95.69 74 PHE A O 1
ATOM 571 N N . ASP A 1 75 ? 0.285 7.090 13.542 1.00 95.38 75 ASP A N 1
ATOM 572 C CA . ASP A 1 75 ? 0.307 6.829 14.987 1.00 95.38 75 ASP A CA 1
ATOM 573 C C . ASP A 1 75 ? -0.885 7.483 15.700 1.00 95.38 75 ASP A C 1
ATOM 575 O O . ASP A 1 75 ? -1.555 6.850 16.522 1.00 95.38 75 ASP A O 1
ATOM 579 N N . ARG A 1 76 ? -1.209 8.731 15.337 1.00 94.62 76 ARG A N 1
ATOM 580 C CA . ARG A 1 76 ? -2.396 9.426 15.852 1.00 94.62 76 ARG A CA 1
ATOM 581 C C . ARG A 1 76 ? -3.677 8.671 15.505 1.00 94.62 76 ARG A C 1
ATOM 583 O O . ARG A 1 76 ? -4.545 8.529 16.362 1.00 94.62 76 ARG A O 1
ATOM 590 N N . LYS A 1 77 ? -3.803 8.174 14.273 1.00 94.69 77 LYS A N 1
ATOM 591 C CA . LYS A 1 77 ? -4.990 7.433 13.840 1.00 94.69 77 LYS A CA 1
ATOM 592 C C . LYS A 1 77 ? -5.189 6.157 14.659 1.00 94.69 77 LYS A C 1
ATOM 594 O O . LYS A 1 77 ? -6.299 5.891 15.108 1.00 94.69 77 LYS A O 1
ATOM 599 N N . ILE A 1 78 ? -4.123 5.399 14.910 1.00 94.75 78 ILE A N 1
ATOM 600 C CA . ILE A 1 78 ? -4.201 4.186 15.737 1.00 94.75 78 ILE A CA 1
ATOM 601 C C . ILE A 1 78 ? -4.651 4.519 17.169 1.00 94.75 78 ILE A C 1
ATOM 603 O O . ILE A 1 78 ? -5.483 3.808 17.731 1.00 94.75 78 ILE A O 1
ATOM 607 N N . GLN A 1 79 ? -4.179 5.632 17.740 1.00 93.19 79 GLN A N 1
ATOM 608 C CA . GLN A 1 79 ? -4.640 6.101 19.054 1.00 93.19 79 GLN A CA 1
ATOM 609 C C . GLN A 1 79 ? -6.121 6.507 19.060 1.00 93.19 79 GLN A C 1
ATOM 611 O O . GLN A 1 79 ? -6.819 6.247 20.040 1.00 93.19 79 GLN A O 1
ATOM 616 N N . GLU A 1 80 ? -6.611 7.138 17.987 1.00 93.44 80 GLU A N 1
ATOM 617 C CA . GLU A 1 80 ? -8.031 7.488 17.835 1.00 93.44 80 GLU A CA 1
ATOM 618 C C . GLU A 1 80 ? -8.916 6.235 17.836 1.00 93.44 80 GLU A C 1
ATOM 620 O O . GLU A 1 80 ? -9.961 6.222 18.487 1.00 93.44 80 GLU A O 1
ATOM 625 N N . VAL A 1 81 ? -8.483 5.167 17.159 1.00 91.88 81 VAL A N 1
ATOM 626 C CA . VAL A 1 81 ? -9.219 3.895 17.101 1.00 91.88 81 VAL A CA 1
ATOM 627 C C . VAL A 1 81 ? -9.359 3.254 18.473 1.00 91.88 81 VAL A C 1
ATOM 629 O O . VAL A 1 81 ? -10.443 2.780 18.805 1.00 91.88 81 VAL A O 1
ATOM 632 N N . ASP A 1 82 ? -8.301 3.274 19.288 1.00 87.06 82 ASP A N 1
ATOM 633 C CA . ASP A 1 82 ? -8.325 2.698 20.639 1.00 87.06 82 ASP A CA 1
ATOM 634 C C . ASP A 1 82 ? -9.368 3.388 21.553 1.00 87.06 82 ASP A C 1
ATOM 636 O O . ASP A 1 82 ? -9.808 2.806 22.545 1.00 87.06 82 ASP A O 1
ATOM 640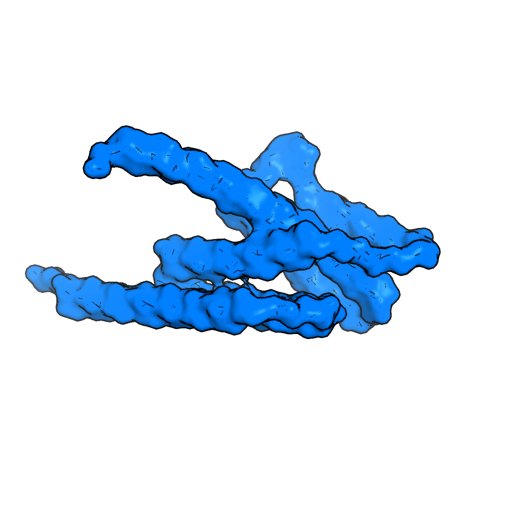 N N . GLN A 1 83 ? -9.793 4.613 21.220 1.00 87.06 83 GLN A N 1
ATOM 641 C CA . GLN A 1 83 ? -10.805 5.386 21.955 1.00 87.06 83 GLN A CA 1
ATOM 642 C C . GLN A 1 83 ? -12.177 5.412 21.260 1.00 87.06 83 GLN A C 1
ATOM 644 O O . GLN A 1 83 ? -13.165 5.874 21.838 1.00 87.06 83 GLN A O 1
ATOM 649 N N . ALA A 1 84 ? -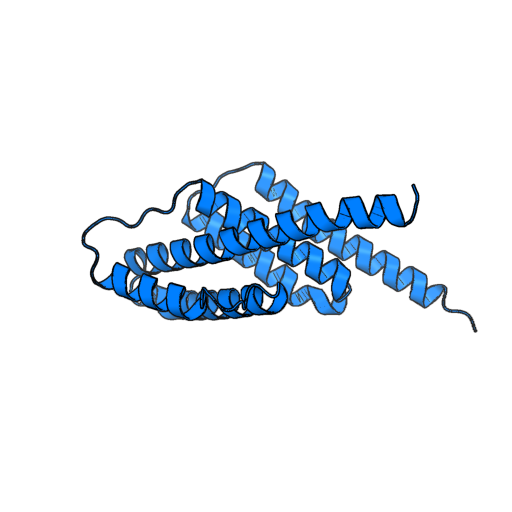12.257 4.950 20.012 1.00 86.81 84 ALA A N 1
ATOM 650 C CA . ALA A 1 84 ? -13.458 5.031 19.198 1.00 86.81 84 ALA A CA 1
ATOM 651 C C . ALA A 1 84 ? -14.492 3.970 19.605 1.00 86.81 84 ALA A C 1
ATOM 653 O O . ALA A 1 84 ? -14.218 2.775 19.633 1.00 86.81 84 ALA A O 1
ATOM 654 N N . VAL A 1 85 ? -15.728 4.412 19.855 1.00 77.56 85 VAL A N 1
ATOM 655 C CA . VAL A 1 85 ? -16.881 3.521 20.111 1.00 77.56 85 VAL A CA 1
ATOM 656 C C . VAL A 1 85 ? -17.590 3.118 18.810 1.00 77.56 85 VAL A C 1
ATOM 658 O O . VAL A 1 85 ? -18.301 2.118 18.761 1.00 77.56 85 VAL A O 1
ATOM 661 N N . HIS A 1 86 ? -17.420 3.906 17.747 1.00 85.62 86 HIS A N 1
ATOM 662 C CA . HIS A 1 86 ? -18.032 3.638 16.450 1.00 85.62 86 HIS A CA 1
ATOM 663 C C . HIS A 1 86 ? -17.209 2.629 15.649 1.00 85.62 86 HIS A C 1
ATOM 665 O O . HIS A 1 86 ? -15.988 2.556 15.786 1.00 85.62 86 HIS A O 1
ATOM 671 N N . GLN A 1 87 ? -17.881 1.880 14.776 1.00 87.31 87 GLN A N 1
ATOM 672 C CA . GLN A 1 87 ? -17.202 0.976 13.859 1.00 87.31 87 GLN A CA 1
ATOM 673 C C . GLN A 1 87 ? -16.372 1.774 12.847 1.00 87.31 87 GLN A C 1
ATOM 675 O O . GLN A 1 87 ? -16.902 2.627 12.132 1.00 87.31 87 GLN A O 1
ATOM 680 N N . TRP A 1 88 ? -15.084 1.463 12.765 1.00 89.19 88 TRP A N 1
ATOM 681 C CA . TRP A 1 88 ? -14.169 2.034 11.793 1.00 89.19 88 TRP A CA 1
ATOM 682 C C . TRP A 1 88 ? -14.428 1.400 10.429 1.00 89.19 88 TRP A C 1
ATOM 684 O O . TRP A 1 88 ? -14.409 0.177 10.293 1.00 89.19 88 TRP A O 1
ATOM 694 N N . THR A 1 89 ? -14.738 2.221 9.427 1.00 87.94 89 THR A N 1
ATOM 695 C CA . THR A 1 89 ? -15.062 1.741 8.078 1.00 87.94 89 THR A CA 1
ATOM 696 C C . THR A 1 89 ? -14.431 2.665 7.035 1.00 87.94 89 THR A C 1
ATOM 698 O O . THR A 1 89 ? -14.973 3.739 6.768 1.00 87.94 89 THR A O 1
ATOM 701 N N . PRO A 1 90 ? -13.306 2.264 6.424 1.00 88.88 90 PRO A N 1
ATOM 702 C CA . PRO A 1 90 ? -12.683 2.981 5.319 1.00 88.88 90 PRO A CA 1
ATOM 703 C C . PRO A 1 90 ? -13.632 3.113 4.122 1.00 88.88 90 PRO A C 1
ATOM 705 O O . PRO A 1 90 ? -14.396 2.191 3.809 1.00 88.88 90 PRO A O 1
ATOM 708 N N . THR A 1 91 ? -13.563 4.254 3.432 1.00 91.31 91 THR A N 1
ATOM 709 C CA . THR A 1 91 ? -14.344 4.535 2.218 1.00 91.31 91 THR A CA 1
ATOM 710 C C . THR A 1 91 ? -13.875 3.671 1.044 1.00 91.31 91 THR A C 1
ATOM 712 O O . THR A 1 91 ? -12.752 3.173 1.047 1.00 91.31 91 THR A O 1
ATOM 715 N N . GLN A 1 92 ? -14.703 3.516 0.003 1.00 90.44 92 GLN A N 1
ATOM 716 C CA . GLN A 1 92 ? -14.276 2.819 -1.222 1.00 90.44 92 GLN A CA 1
ATOM 717 C C . GLN A 1 92 ? -13.083 3.508 -1.896 1.00 90.44 92 GLN A C 1
ATOM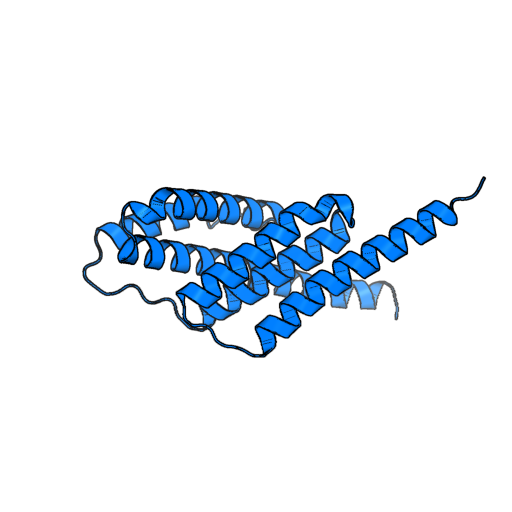 719 O O . GLN A 1 92 ? -12.184 2.824 -2.364 1.00 90.44 92 GLN A O 1
ATOM 724 N N . GLU A 1 93 ? -13.012 4.842 -1.851 1.00 91.56 93 GLU A N 1
ATOM 725 C CA . GLU A 1 93 ? -11.860 5.583 -2.376 1.00 91.56 93 GLU A CA 1
ATOM 726 C C . GLU A 1 93 ? -10.553 5.187 -1.677 1.00 91.56 93 GLU A C 1
ATOM 728 O O . GLU A 1 93 ? -9.546 4.990 -2.351 1.00 91.56 93 GLU A O 1
ATOM 733 N N . HIS A 1 94 ? -10.563 5.012 -0.349 1.00 92.44 94 HIS A N 1
ATOM 734 C CA . HIS A 1 94 ? -9.389 4.511 0.370 1.00 92.44 94 HIS A CA 1
ATOM 735 C C . HIS A 1 94 ? -9.011 3.107 -0.099 1.00 92.44 94 HIS A C 1
ATOM 737 O O . HIS A 1 94 ? -7.839 2.842 -0.352 1.00 92.44 94 HIS A O 1
ATOM 743 N N . ARG A 1 95 ? -9.999 2.218 -0.250 1.00 92.94 95 ARG A N 1
ATOM 744 C CA . ARG A 1 95 ? -9.755 0.833 -0.674 1.00 92.94 95 ARG A CA 1
ATOM 745 C C . ARG A 1 95 ? -9.132 0.771 -2.065 1.00 92.94 95 ARG A C 1
ATOM 747 O O . ARG A 1 95 ? -8.105 0.119 -2.239 1.00 92.94 95 ARG A O 1
ATOM 754 N N . ASP A 1 96 ? -9.705 1.500 -3.018 1.00 92.31 96 ASP A N 1
ATOM 755 C CA . ASP A 1 96 ? -9.198 1.583 -4.387 1.00 92.31 96 ASP A CA 1
ATOM 756 C C . ASP A 1 96 ? -7.787 2.185 -4.422 1.00 92.31 96 ASP A C 1
ATOM 758 O O . ASP A 1 96 ? -6.912 1.669 -5.120 1.00 92.31 96 ASP A O 1
ATOM 762 N N . ALA A 1 97 ? -7.537 3.238 -3.635 1.00 94.81 97 ALA A N 1
ATOM 763 C CA . ALA A 1 97 ? -6.235 3.889 -3.574 1.00 94.81 97 ALA A CA 1
ATOM 764 C C . ALA A 1 97 ? -5.135 2.971 -3.027 1.00 94.81 97 ALA A C 1
ATOM 766 O O . ALA A 1 97 ? -4.027 2.999 -3.559 1.00 94.81 97 ALA A O 1
ATOM 767 N N . VAL A 1 98 ? -5.421 2.136 -2.018 1.00 96.00 98 VAL A N 1
ATOM 768 C CA . VAL A 1 98 ? -4.441 1.157 -1.513 1.00 96.00 98 VAL A CA 1
ATOM 769 C C . VAL A 1 98 ? -4.056 0.165 -2.603 1.00 96.00 98 VAL A C 1
ATOM 771 O O . VAL A 1 98 ? -2.875 -0.032 -2.876 1.00 96.00 98 VAL A O 1
ATOM 774 N N . ILE A 1 99 ? -5.049 -0.442 -3.254 1.00 95.31 99 ILE A N 1
ATOM 775 C CA . ILE A 1 99 ? -4.804 -1.455 -4.284 1.00 95.31 99 ILE A CA 1
ATOM 776 C C . ILE A 1 99 ? -4.034 -0.854 -5.465 1.00 95.31 99 ILE A C 1
ATOM 778 O O . ILE A 1 99 ? -3.023 -1.408 -5.893 1.00 95.31 99 ILE A O 1
ATOM 782 N N . GLN A 1 100 ? -4.479 0.295 -5.978 1.00 95.12 100 GLN A N 1
ATOM 783 C CA . GLN A 1 100 ? -3.833 0.945 -7.119 1.00 95.12 100 GLN A CA 1
ATOM 784 C C . GLN A 1 100 ? -2.454 1.511 -6.766 1.00 95.12 100 GLN A C 1
ATOM 786 O O . GLN A 1 100 ? -1.549 1.472 -7.596 1.00 95.12 100 GLN A O 1
ATOM 791 N N . GLY A 1 101 ? -2.273 2.022 -5.549 1.00 96.88 101 GLY A N 1
ATOM 792 C CA . GLY A 1 101 ? -1.002 2.576 -5.099 1.00 96.88 101 GLY A CA 1
ATOM 793 C C . GLY A 1 101 ? 0.067 1.511 -4.872 1.00 96.88 101 GLY A C 1
ATOM 794 O O . GLY A 1 101 ? 1.196 1.701 -5.311 1.00 96.88 101 GLY A O 1
ATOM 795 N N . LEU A 1 102 ? -0.279 0.374 -4.253 1.00 97.12 102 LEU A N 1
ATOM 796 C CA . LEU A 1 102 ? 0.644 -0.762 -4.112 1.00 97.12 102 LEU A CA 1
ATOM 797 C C . LEU A 1 102 ? 1.022 -1.355 -5.475 1.00 97.12 102 LEU A C 1
ATOM 799 O O . LEU A 1 102 ? 2.183 -1.691 -5.697 1.00 97.12 102 LEU A O 1
ATOM 803 N N . TYR A 1 103 ? 0.068 -1.416 -6.409 1.00 96.94 103 TYR A N 1
ATOM 804 C CA . TYR A 1 103 ? 0.347 -1.780 -7.797 1.00 96.94 103 TYR A CA 1
ATOM 805 C C . TYR A 1 103 ? 1.345 -0.816 -8.450 1.00 96.94 103 TYR A C 1
ATOM 807 O O . TYR A 1 103 ? 2.368 -1.251 -8.973 1.00 96.94 103 TYR A O 1
ATOM 815 N N . LEU A 1 104 ? 1.071 0.492 -8.397 1.00 96.69 104 LEU A N 1
ATOM 816 C CA . LEU A 1 104 ? 1.942 1.513 -8.980 1.00 96.69 104 LEU A CA 1
ATOM 817 C C . LEU A 1 104 ? 3.351 1.440 -8.384 1.00 96.69 104 LEU A C 1
ATOM 819 O O . LEU A 1 104 ? 4.330 1.498 -9.121 1.00 96.69 104 LEU A O 1
ATOM 823 N N . TYR A 1 105 ? 3.449 1.262 -7.067 1.00 96.19 105 TYR A N 1
ATOM 824 C CA . TYR A 1 105 ? 4.727 1.121 -6.386 1.00 96.19 105 TYR A CA 1
ATOM 825 C C . TYR A 1 105 ? 5.516 -0.101 -6.877 1.00 96.19 105 TYR A C 1
ATOM 827 O O . TYR A 1 105 ? 6.703 0.020 -7.170 1.00 96.19 105 TYR A O 1
ATOM 835 N N . ALA A 1 106 ? 4.861 -1.252 -7.054 1.00 96.56 106 ALA A N 1
ATOM 836 C CA . ALA A 1 106 ? 5.497 -2.447 -7.605 1.00 96.56 106 ALA A CA 1
ATOM 837 C C . ALA A 1 106 ? 6.032 -2.227 -9.033 1.00 96.56 106 ALA A C 1
ATOM 839 O O . ALA A 1 106 ? 7.173 -2.585 -9.321 1.00 96.56 106 ALA A O 1
ATOM 840 N N . ILE A 1 107 ? 5.239 -1.610 -9.917 1.00 96.44 107 ILE A N 1
ATOM 841 C CA . ILE A 1 107 ? 5.646 -1.321 -11.305 1.00 96.44 107 ILE A CA 1
ATOM 842 C C . ILE A 1 107 ? 6.820 -0.336 -11.360 1.00 96.44 107 ILE A C 1
ATOM 844 O O . ILE A 1 107 ? 7.755 -0.520 -12.148 1.00 96.44 107 ILE A O 1
ATOM 848 N N . ASP A 1 108 ? 6.791 0.695 -10.517 1.00 95.25 108 ASP A N 1
ATOM 849 C CA . ASP A 1 108 ? 7.855 1.694 -10.457 1.00 95.25 108 ASP A CA 1
ATOM 850 C C . ASP A 1 108 ? 9.171 1.093 -9.933 1.00 95.25 108 ASP A C 1
ATOM 852 O O . ASP A 1 108 ? 10.231 1.338 -10.511 1.00 95.25 108 ASP A O 1
ATOM 856 N N . MET A 1 109 ? 9.107 0.209 -8.927 1.00 94.75 109 MET A N 1
ATOM 857 C CA . MET A 1 109 ? 10.280 -0.527 -8.438 1.00 94.75 109 MET A CA 1
ATOM 858 C C . MET A 1 109 ? 10.888 -1.436 -9.505 1.00 94.75 109 MET A C 1
ATOM 860 O O . MET A 1 109 ? 12.106 -1.439 -9.656 1.00 94.75 109 MET A O 1
ATOM 864 N N . ILE A 1 110 ? 10.072 -2.173 -10.269 1.00 96.12 110 ILE A N 1
ATOM 865 C CA . ILE A 1 110 ? 10.564 -3.011 -11.380 1.00 96.12 110 ILE A CA 1
ATOM 866 C C . ILE A 1 110 ? 11.338 -2.154 -12.384 1.00 96.12 110 ILE A C 1
ATOM 868 O O . ILE A 1 110 ? 12.438 -2.516 -12.797 1.00 96.12 110 ILE A O 1
ATOM 872 N N . SER A 1 111 ? 10.777 -0.997 -12.735 1.00 92.38 111 SER A N 1
ATOM 873 C CA . SER A 1 111 ? 11.370 -0.084 -13.715 1.00 92.38 111 SER A CA 1
ATOM 874 C C . SER A 1 111 ? 12.650 0.586 -13.200 1.00 92.38 111 SER A C 1
ATOM 876 O O . SER A 1 111 ? 13.556 0.863 -13.983 1.00 92.38 111 SER A O 1
ATOM 878 N N . SER A 1 112 ? 12.732 0.853 -11.893 1.00 92.12 112 SER A N 1
ATOM 879 C CA . SER A 1 112 ? 13.823 1.622 -11.280 1.00 92.12 112 SER A CA 1
ATOM 880 C C . SER A 1 112 ? 14.975 0.762 -10.757 1.00 92.12 112 SER A C 1
ATOM 882 O O . SER A 1 112 ? 16.127 1.192 -10.801 1.00 92.12 112 SER A O 1
ATOM 884 N N . LEU A 1 113 ? 14.682 -0.433 -10.239 1.00 92.75 113 LEU A N 1
ATOM 885 C CA . LEU A 1 113 ? 15.652 -1.317 -9.578 1.00 92.75 113 LEU A CA 1
ATOM 886 C C . LEU A 1 113 ? 16.042 -2.529 -10.433 1.00 92.75 113 LEU A C 1
ATOM 888 O O . LEU A 1 113 ? 16.987 -3.238 -10.083 1.00 92.75 113 LEU A O 1
ATOM 892 N N . GLY A 1 114 ? 15.323 -2.770 -11.530 1.00 92.44 114 GLY A N 1
ATOM 893 C CA . GLY A 1 114 ? 15.483 -3.966 -12.344 1.00 92.44 114 GLY A CA 1
ATOM 894 C C . GLY A 1 114 ? 14.848 -5.209 -11.720 1.00 92.44 114 GLY A C 1
ATOM 895 O O . GLY A 1 114 ? 14.272 -5.166 -10.627 1.00 92.44 114 GLY A O 1
ATOM 896 N N . SER A 1 115 ? 14.932 -6.338 -12.427 1.00 91.88 115 SER A N 1
ATOM 897 C CA . SER A 1 115 ? 14.173 -7.541 -12.057 1.00 91.88 115 SER A CA 1
ATOM 898 C C . SER A 1 115 ? 14.602 -8.130 -10.708 1.00 91.88 115 SER A C 1
ATOM 900 O O . SER A 1 115 ? 13.759 -8.390 -9.847 1.00 91.88 115 SER A O 1
ATOM 902 N N . ASP A 1 116 ? 15.906 -8.296 -10.485 1.00 92.19 116 ASP A N 1
ATOM 903 C CA . ASP A 1 116 ? 16.439 -8.866 -9.246 1.00 92.19 116 ASP A CA 1
ATOM 904 C C . ASP A 1 116 ? 16.268 -7.919 -8.051 1.00 92.19 116 ASP A C 1
ATOM 906 O O . ASP A 1 116 ? 15.897 -8.367 -6.965 1.00 92.19 116 ASP A O 1
ATOM 910 N N . GLY A 1 117 ? 16.478 -6.613 -8.252 1.00 91.88 117 GLY A N 1
ATOM 911 C CA . GLY A 1 117 ? 16.351 -5.604 -7.198 1.00 91.88 117 GLY A CA 1
ATOM 912 C C . GLY A 1 117 ? 14.914 -5.403 -6.710 1.00 91.88 117 GLY A C 1
ATOM 913 O O . GLY A 1 117 ? 14.703 -5.119 -5.535 1.00 91.88 117 GLY A O 1
ATOM 914 N N . ALA A 1 118 ? 13.920 -5.589 -7.584 1.00 94.00 118 ALA A N 1
ATOM 915 C CA . ALA A 1 118 ? 12.510 -5.393 -7.251 1.00 94.00 118 ALA A CA 1
ATOM 916 C C . ALA A 1 118 ? 11.792 -6.661 -6.751 1.00 94.00 118 ALA A C 1
ATOM 918 O O . ALA A 1 118 ? 10.706 -6.560 -6.179 1.00 94.00 118 ALA A O 1
ATOM 919 N N . ARG A 1 119 ? 12.349 -7.864 -6.968 1.00 93.38 119 ARG A N 1
ATOM 920 C CA . ARG A 1 119 ? 11.622 -9.144 -6.823 1.00 93.38 119 ARG A CA 1
ATOM 921 C C . ARG A 1 119 ? 10.991 -9.357 -5.442 1.00 93.38 119 ARG A C 1
ATOM 923 O O . ARG A 1 119 ? 9.843 -9.802 -5.358 1.00 93.38 119 ARG A O 1
ATOM 930 N N . GLU A 1 120 ? 11.725 -9.062 -4.370 1.00 93.69 120 GLU A N 1
ATOM 931 C CA . GLU A 1 120 ? 11.226 -9.228 -2.997 1.00 93.69 120 GLU A CA 1
ATOM 932 C C . GLU A 1 120 ? 10.102 -8.229 -2.694 1.00 93.69 120 GLU A C 1
ATOM 934 O O . GLU A 1 120 ? 9.003 -8.636 -2.316 1.00 93.69 120 GLU A O 1
ATOM 939 N N . SER A 1 121 ? 10.328 -6.942 -2.964 1.00 90.75 121 SER A N 1
ATOM 940 C CA . SER A 1 121 ? 9.344 -5.884 -2.720 1.00 90.75 121 SER A CA 1
ATOM 941 C C . SER A 1 121 ? 8.068 -6.060 -3.547 1.00 90.75 121 SER A C 1
ATOM 943 O O . SER A 1 121 ? 6.966 -5.835 -3.049 1.00 90.75 121 SER A O 1
ATOM 945 N N . VAL A 1 122 ? 8.186 -6.530 -4.792 1.00 94.00 122 VAL A N 1
ATOM 946 C CA . VAL A 1 122 ? 7.043 -6.876 -5.652 1.00 94.00 122 VAL A CA 1
ATOM 947 C C . VAL A 1 122 ? 6.229 -8.027 -5.060 1.00 94.00 122 VAL A C 1
ATOM 949 O O . VAL A 1 122 ? 4.999 -7.964 -5.029 1.00 94.00 122 VAL A O 1
ATOM 952 N N . THR A 1 123 ? 6.904 -9.065 -4.558 1.00 94.19 123 THR A N 1
ATOM 953 C CA . THR A 1 123 ? 6.241 -10.202 -3.904 1.00 94.19 123 THR A CA 1
ATOM 954 C C . THR A 1 123 ? 5.473 -9.744 -2.666 1.00 94.19 123 THR A C 1
ATOM 956 O O . THR A 1 123 ? 4.332 -10.161 -2.458 1.00 94.19 123 THR A O 1
ATOM 959 N N . GLU A 1 124 ? 6.064 -8.850 -1.873 1.00 93.62 124 GLU A N 1
ATOM 960 C CA . GLU A 1 124 ? 5.413 -8.285 -0.693 1.00 93.62 124 GLU A CA 1
ATOM 961 C C . GLU A 1 124 ? 4.219 -7.390 -1.060 1.00 93.62 124 GLU A C 1
ATOM 963 O O . GLU A 1 124 ? 3.159 -7.502 -0.442 1.00 93.62 124 GLU A O 1
ATOM 968 N N . CYS A 1 125 ? 4.325 -6.580 -2.121 1.00 94.50 125 CYS A N 1
ATOM 969 C CA . CYS A 1 125 ? 3.204 -5.789 -2.637 1.00 94.50 125 CYS A CA 1
ATOM 970 C C . CYS A 1 125 ? 2.033 -6.682 -3.073 1.00 94.50 125 CYS A C 1
ATOM 972 O O . CYS A 1 125 ? 0.899 -6.448 -2.654 1.00 94.50 125 CYS A O 1
ATOM 974 N N . GLU A 1 126 ? 2.289 -7.742 -3.853 1.00 94.12 126 GLU A N 1
ATOM 975 C CA . GLU A 1 126 ? 1.244 -8.702 -4.237 1.00 94.12 126 GLU A CA 1
ATOM 976 C C . GLU A 1 126 ? 0.599 -9.363 -3.010 1.00 94.12 126 GLU A C 1
ATOM 978 O O . GLU A 1 126 ? -0.627 -9.516 -2.956 1.00 94.12 126 GLU A O 1
ATOM 983 N N . ARG A 1 127 ? 1.410 -9.764 -2.021 1.00 94.81 127 ARG A N 1
ATOM 984 C CA . ARG A 1 127 ? 0.934 -10.395 -0.784 1.00 94.81 127 ARG A CA 1
ATOM 985 C C . ARG A 1 127 ? -0.001 -9.460 -0.017 1.00 94.81 127 ARG A C 1
ATOM 987 O O . ARG A 1 127 ? -1.105 -9.874 0.340 1.00 94.81 127 ARG A O 1
ATOM 994 N N . LEU A 1 128 ? 0.412 -8.210 0.191 1.00 95.44 128 LEU A N 1
ATOM 995 C CA . LEU A 1 128 ? -0.368 -7.193 0.897 1.00 95.44 128 LEU A CA 1
ATOM 996 C C . LEU A 1 128 ? -1.656 -6.837 0.157 1.00 95.44 128 LEU A C 1
ATOM 998 O O . LEU A 1 128 ? -2.715 -6.794 0.775 1.00 95.44 128 LEU A O 1
ATOM 1002 N N . MET A 1 129 ? -1.606 -6.650 -1.164 1.00 95.19 129 MET A N 1
ATOM 1003 C CA . MET A 1 129 ? -2.807 -6.396 -1.967 1.00 95.19 129 MET A CA 1
ATOM 1004 C C . MET A 1 129 ? -3.849 -7.510 -1.793 1.00 95.19 129 MET A C 1
ATOM 1006 O O . MET A 1 129 ? -5.026 -7.220 -1.582 1.00 95.19 129 MET A O 1
ATOM 1010 N N . ARG A 1 130 ? -3.425 -8.783 -1.813 1.00 93.56 130 ARG A N 1
ATOM 1011 C CA . ARG A 1 130 ? -4.321 -9.936 -1.603 1.00 93.56 130 ARG A CA 1
ATOM 1012 C C . ARG A 1 130 ? -4.885 -9.983 -0.189 1.00 93.56 130 ARG A C 1
ATOM 1014 O O . ARG A 1 130 ? -6.073 -10.242 -0.017 1.00 93.56 130 ARG A O 1
ATOM 1021 N N . GLU A 1 131 ? -4.042 -9.749 0.810 1.00 94.25 131 GLU A N 1
ATOM 1022 C CA . GLU A 1 131 ? -4.428 -9.743 2.223 1.00 94.25 131 GLU A CA 1
ATOM 1023 C C . GLU A 1 131 ? -5.460 -8.649 2.520 1.00 94.25 131 GLU A C 1
ATOM 1025 O O . GLU A 1 131 ? -6.503 -8.920 3.117 1.00 94.25 131 GLU A O 1
ATOM 1030 N N . ILE A 1 132 ? -5.206 -7.433 2.039 1.00 94.25 132 ILE A N 1
ATOM 1031 C CA . ILE A 1 132 ? -6.081 -6.273 2.212 1.00 94.25 132 ILE A CA 1
ATOM 1032 C C . ILE A 1 132 ? -7.396 -6.472 1.452 1.00 94.25 132 ILE A C 1
ATOM 1034 O O . ILE A 1 132 ? -8.474 -6.269 2.019 1.00 94.25 132 ILE A O 1
ATOM 1038 N N . ALA A 1 133 ? -7.333 -6.934 0.199 1.00 92.56 133 ALA A N 1
ATOM 1039 C CA . ALA A 1 133 ? -8.531 -7.233 -0.580 1.00 92.56 133 ALA A CA 1
ATOM 1040 C C . ALA A 1 133 ? -9.387 -8.315 0.098 1.00 92.56 133 ALA A C 1
ATOM 1042 O O . ALA A 1 133 ? -10.596 -8.139 0.244 1.00 92.56 133 ALA A O 1
ATOM 1043 N N . GLY A 1 134 ? -8.762 -9.391 0.588 1.00 92.25 134 GLY A N 1
ATOM 1044 C CA . GLY A 1 134 ? -9.442 -10.451 1.330 1.00 92.25 134 GLY A CA 1
ATOM 1045 C C . GLY A 1 134 ? -10.072 -9.954 2.632 1.00 92.25 134 GLY A C 1
ATOM 1046 O O . GLY A 1 134 ? -11.225 -10.273 2.918 1.00 92.25 134 GLY A O 1
ATOM 1047 N N . PHE A 1 135 ? -9.362 -9.117 3.393 1.00 92.31 135 PHE A N 1
ATOM 1048 C CA . PHE A 1 135 ? -9.876 -8.524 4.630 1.00 92.31 135 PHE A CA 1
ATOM 1049 C C . PHE A 1 135 ? -11.116 -7.651 4.394 1.00 92.31 135 PHE A C 1
ATOM 1051 O O . PHE A 1 135 ? -12.062 -7.681 5.186 1.00 92.31 135 PHE A O 1
ATOM 1058 N N . TRP A 1 136 ? -11.134 -6.885 3.302 1.00 91.38 136 TRP A N 1
ATOM 1059 C CA . TRP A 1 136 ? -12.261 -6.021 2.951 1.00 91.38 136 TRP A CA 1
ATOM 1060 C C . TRP A 1 136 ? -13.372 -6.708 2.159 1.00 91.38 136 TRP A C 1
ATOM 1062 O O . TRP A 1 136 ? -14.399 -6.066 1.915 1.00 91.38 136 TRP A O 1
ATOM 1072 N N . GLY A 1 137 ? -13.188 -7.971 1.757 1.00 87.56 137 GLY A N 1
ATOM 1073 C CA . GLY A 1 137 ? -14.069 -8.632 0.791 1.00 87.56 137 GLY A CA 1
ATOM 1074 C C . GLY A 1 137 ? -14.136 -7.865 -0.533 1.00 87.56 137 GLY A C 1
ATOM 1075 O O . GLY A 1 137 ? -15.199 -7.763 -1.140 1.00 87.56 137 GLY A O 1
ATOM 1076 N N . TYR A 1 138 ? -13.029 -7.228 -0.923 1.00 80.62 138 TYR A N 1
ATOM 1077 C CA . TYR A 1 138 ? -12.927 -6.450 -2.150 1.00 80.62 138 TYR A CA 1
ATOM 1078 C C . TYR A 1 138 ? -12.790 -7.415 -3.331 1.00 80.62 138 TYR A C 1
ATOM 1080 O O . TYR A 1 138 ? -11.712 -7.930 -3.615 1.00 80.62 138 TYR A O 1
ATOM 1088 N N . GLU A 1 139 ? -13.910 -7.682 -3.996 1.00 72.81 139 GLU A N 1
ATOM 1089 C CA . GLU A 1 139 ? -13.985 -8.533 -5.180 1.00 72.81 139 GLU A CA 1
ATOM 1090 C C . GLU A 1 139 ? -14.098 -7.647 -6.423 1.00 72.81 139 GLU A C 1
ATOM 1092 O O . GLU A 1 139 ? -15.167 -7.132 -6.752 1.00 72.81 139 GLU A O 1
ATOM 1097 N N . SER A 1 140 ? -12.975 -7.442 -7.109 1.00 76.38 140 SER A N 1
ATOM 1098 C CA . SER A 1 140 ? -12.928 -6.712 -8.374 1.00 76.38 140 SER A CA 1
ATOM 1099 C C . SER A 1 140 ? -12.194 -7.553 -9.416 1.00 76.38 140 SER A C 1
ATOM 1101 O O . SER A 1 140 ? -11.053 -7.943 -9.158 1.00 76.38 140 SER A O 1
ATOM 1103 N N . PRO A 1 141 ? -12.785 -7.801 -10.602 1.00 72.88 141 PRO A N 1
ATOM 1104 C CA . PRO A 1 141 ? -12.096 -8.477 -11.704 1.00 72.88 141 PRO A CA 1
ATOM 1105 C C . PRO A 1 141 ? -10.773 -7.801 -12.083 1.00 72.88 141 PRO A C 1
ATOM 1107 O O . PRO A 1 141 ? -9.841 -8.463 -12.522 1.00 72.88 141 PRO A O 1
ATOM 1110 N N . ALA A 1 142 ? -10.665 -6.491 -11.841 1.00 82.88 142 ALA A N 1
ATOM 1111 C CA . ALA A 1 142 ? -9.448 -5.738 -12.102 1.00 82.88 142 ALA A CA 1
ATOM 1112 C C . ALA A 1 142 ? -8.265 -6.169 -11.214 1.00 82.88 142 ALA A C 1
ATOM 1114 O O . ALA A 1 142 ? -7.125 -5.937 -11.595 1.00 82.88 142 ALA A O 1
ATOM 1115 N N . LEU A 1 143 ? -8.486 -6.800 -10.053 1.00 87.12 143 LEU A N 1
ATOM 1116 C CA . LEU A 1 143 ? -7.390 -7.258 -9.186 1.00 87.12 143 LEU A CA 1
ATOM 1117 C C . LEU A 1 143 ? -6.525 -8.318 -9.863 1.00 87.12 143 LEU A C 1
ATOM 1119 O O . LEU A 1 143 ? -5.300 -8.238 -9.800 1.00 87.12 143 LEU A O 1
ATOM 1123 N N . ASP A 1 144 ? -7.159 -9.296 -10.510 1.00 89.31 144 ASP A N 1
ATOM 1124 C CA . ASP A 1 144 ? -6.444 -10.366 -11.204 1.00 89.31 144 ASP A CA 1
ATOM 1125 C C . ASP A 1 144 ? -5.633 -9.809 -12.375 1.00 89.31 144 ASP A C 1
ATOM 1127 O O . ASP A 1 144 ? -4.480 -10.205 -12.569 1.00 89.31 144 ASP A O 1
ATOM 1131 N N . ASP A 1 145 ? -6.184 -8.817 -13.079 1.00 92.31 145 ASP A N 1
ATOM 1132 C CA . ASP A 1 145 ? -5.478 -8.096 -14.136 1.00 92.31 145 ASP A CA 1
ATOM 1133 C C . ASP A 1 145 ? -4.270 -7.317 -13.593 1.00 92.31 145 ASP A C 1
ATOM 1135 O O . ASP A 1 145 ? -3.224 -7.289 -14.241 1.00 92.31 145 ASP A O 1
ATOM 1139 N N . LEU A 1 146 ? -4.370 -6.696 -12.411 1.00 93.75 146 LEU A N 1
ATOM 1140 C CA . LEU A 1 146 ? -3.240 -5.999 -11.780 1.00 93.75 146 LEU A CA 1
ATOM 1141 C C . LEU A 1 146 ? -2.131 -6.980 -11.375 1.00 93.75 146 LEU A C 1
ATOM 1143 O O . LEU A 1 146 ? -0.959 -6.722 -11.651 1.00 93.75 146 LEU A O 1
ATOM 1147 N N . TYR A 1 147 ? -2.478 -8.133 -10.790 1.00 92.75 147 TYR A N 1
ATOM 1148 C CA . TYR A 1 147 ? -1.495 -9.176 -10.468 1.00 92.75 147 TYR A CA 1
ATOM 1149 C C . TYR A 1 147 ? -0.818 -9.728 -11.725 1.00 92.75 147 TYR A C 1
ATOM 1151 O O . TYR A 1 147 ? 0.394 -9.941 -11.743 1.00 92.75 147 TYR A O 1
ATOM 1159 N N . ALA A 1 148 ? -1.585 -9.956 -12.793 1.00 93.94 148 ALA A N 1
ATOM 1160 C CA . ALA A 1 148 ? -1.037 -10.415 -14.063 1.00 93.94 148 ALA A CA 1
ATOM 1161 C C . ALA A 1 148 ? -0.070 -9.386 -14.667 1.00 93.94 148 ALA A C 1
ATOM 1163 O O . ALA A 1 148 ? 0.995 -9.769 -15.152 1.00 93.94 148 ALA A O 1
ATOM 1164 N N . GLN A 1 149 ? -0.407 -8.095 -14.590 1.00 95.88 149 GLN A N 1
ATOM 1165 C CA . GLN A 1 149 ? 0.437 -7.005 -15.082 1.00 95.88 149 GLN A CA 1
ATOM 1166 C C . GLN A 1 149 ? 1.759 -6.904 -14.321 1.00 95.88 149 GLN A C 1
ATOM 1168 O O . GLN A 1 149 ? 2.800 -6.874 -14.967 1.00 95.88 149 GLN A O 1
ATOM 1173 N N . ILE A 1 150 ? 1.751 -6.947 -12.983 1.00 95.19 150 ILE A N 1
ATOM 1174 C CA . ILE A 1 150 ? 2.986 -6.931 -12.176 1.00 95.19 150 ILE A CA 1
ATOM 1175 C C . ILE A 1 150 ? 3.939 -8.055 -12.609 1.00 95.19 150 ILE A C 1
ATOM 1177 O O . ILE A 1 150 ? 5.122 -7.823 -12.865 1.00 95.19 150 ILE A O 1
ATOM 1181 N N . ARG A 1 151 ? 3.417 -9.279 -12.743 1.00 94.44 151 ARG A N 1
ATOM 1182 C CA . ARG A 1 151 ? 4.217 -10.453 -13.130 1.00 94.44 151 ARG A CA 1
ATOM 1183 C C . ARG A 1 151 ? 4.734 -10.364 -14.555 1.00 94.44 151 ARG A C 1
ATOM 1185 O O . ARG A 1 151 ? 5.865 -10.773 -14.812 1.00 94.44 151 ARG A O 1
ATOM 1192 N N . ALA A 1 152 ? 3.907 -9.868 -15.473 1.00 95.75 152 ALA A N 1
ATOM 1193 C CA . ALA A 1 152 ? 4.310 -9.639 -16.851 1.00 95.75 152 ALA A CA 1
ATOM 1194 C C . ALA A 1 152 ? 5.443 -8.608 -16.909 1.00 95.75 152 ALA A C 1
ATOM 1196 O O . ALA A 1 152 ? 6.483 -8.905 -17.483 1.00 95.75 152 ALA A O 1
ATOM 1197 N N . SER A 1 153 ? 5.301 -7.473 -16.220 1.00 95.75 153 SER A N 1
ATOM 1198 C CA . SER A 1 153 ? 6.336 -6.439 -16.150 1.00 95.75 153 SER A CA 1
ATOM 1199 C C . SER A 1 153 ? 7.648 -6.958 -15.567 1.00 95.75 153 SER A C 1
ATOM 1201 O O . SER A 1 153 ? 8.703 -6.686 -16.132 1.00 95.75 153 SER A O 1
ATOM 1203 N N . LEU A 1 154 ? 7.606 -7.749 -14.490 1.00 94.38 154 LEU A N 1
ATOM 1204 C CA . LEU A 1 154 ? 8.818 -8.328 -13.902 1.00 94.38 154 LEU A CA 1
ATOM 1205 C C . LEU A 1 154 ? 9.531 -9.276 -14.882 1.00 94.38 154 LEU A C 1
ATOM 1207 O O . LEU A 1 154 ? 10.752 -9.233 -15.013 1.00 94.38 154 LEU A O 1
ATOM 1211 N N . LYS A 1 155 ? 8.764 -10.108 -15.595 1.00 94.56 155 LYS A N 1
ATOM 1212 C CA . LYS A 1 155 ? 9.294 -11.047 -16.591 1.00 94.56 155 LYS A CA 1
ATOM 1213 C C . LYS A 1 155 ? 9.850 -10.334 -17.824 1.00 94.56 155 LYS A C 1
ATOM 1215 O O . LYS A 1 155 ? 10.880 -10.743 -18.356 1.00 94.56 155 LYS A O 1
ATOM 1220 N N . ASP A 1 156 ? 9.166 -9.297 -18.291 1.00 94.31 156 ASP A N 1
ATOM 1221 C CA . ASP A 1 156 ? 9.603 -8.502 -19.436 1.00 94.31 156 ASP A CA 1
ATOM 1222 C C . ASP A 1 156 ? 10.900 -7.751 -19.105 1.00 94.31 156 ASP A C 1
ATOM 1224 O O . ASP A 1 156 ? 11.818 -7.731 -19.926 1.00 94.31 156 ASP A O 1
ATOM 1228 N N . GLN A 1 157 ? 11.015 -7.225 -17.879 1.00 93.44 157 GLN A N 1
ATOM 1229 C CA . GLN A 1 157 ? 12.240 -6.608 -17.372 1.00 93.44 157 GLN A CA 1
ATOM 1230 C C . GLN A 1 157 ? 13.401 -7.613 -17.324 1.00 93.44 157 GLN A C 1
ATOM 1232 O O . GLN A 1 157 ? 14.470 -7.335 -17.863 1.00 93.44 157 GLN A O 1
ATOM 1237 N N . GLU A 1 158 ? 13.180 -8.809 -16.771 1.00 93.56 158 GLU A N 1
ATOM 1238 C CA . GLU A 1 158 ? 14.179 -9.888 -16.739 1.00 93.56 158 GLU A CA 1
ATOM 1239 C C . GLU A 1 158 ? 14.626 -10.296 -18.155 1.00 93.56 158 GLU A C 1
ATOM 1241 O O . GLU A 1 158 ? 15.814 -10.480 -18.424 1.00 93.56 158 GLU A O 1
ATOM 1246 N N . ALA A 1 159 ? 13.693 -10.426 -19.102 1.00 92.75 159 ALA A N 1
ATOM 1247 C CA . ALA A 1 159 ? 14.017 -10.773 -20.485 1.00 92.75 159 ALA A CA 1
ATOM 1248 C C . ALA A 1 159 ? 14.832 -9.673 -21.188 1.00 92.75 159 ALA A C 1
ATOM 1250 O O . ALA A 1 159 ? 15.753 -9.977 -21.957 1.00 92.75 159 ALA A O 1
ATOM 1251 N N . TRP A 1 160 ? 14.506 -8.405 -20.929 1.00 91.12 160 TRP A N 1
ATOM 1252 C CA . TRP A 1 160 ? 15.248 -7.264 -21.456 1.00 91.12 160 TRP A CA 1
ATOM 1253 C C . TRP A 1 160 ? 16.676 -7.221 -20.900 1.00 91.12 160 TRP A C 1
ATOM 1255 O O . TRP A 1 160 ? 17.620 -7.158 -21.690 1.00 91.12 160 TRP A O 1
ATOM 1265 N N . GLU A 1 161 ? 16.844 -7.351 -19.582 1.00 90.38 161 GLU A N 1
ATOM 1266 C CA . GLU A 1 161 ? 18.153 -7.372 -18.909 1.00 90.38 161 GLU A CA 1
ATOM 1267 C C . GLU A 1 161 ? 19.042 -8.494 -19.454 1.00 90.38 161 GLU A C 1
ATOM 1269 O O . GLU A 1 161 ? 20.154 -8.232 -19.911 1.00 90.38 161 GLU A O 1
ATOM 1274 N N . ASN A 1 162 ? 18.510 -9.716 -19.553 1.00 88.81 162 ASN A N 1
ATOM 1275 C CA . ASN A 1 162 ? 19.226 -10.852 -20.137 1.00 88.81 162 ASN A CA 1
ATOM 1276 C C . ASN A 1 162 ? 19.642 -10.603 -21.599 1.00 88.81 162 ASN A C 1
ATOM 1278 O O . ASN A 1 162 ? 20.719 -11.013 -22.028 1.00 88.81 162 ASN A O 1
ATOM 1282 N N . THR A 1 163 ? 18.805 -9.924 -22.390 1.00 88.19 163 THR A N 1
ATOM 1283 C CA . THR A 1 163 ? 19.132 -9.600 -23.789 1.00 88.19 163 THR A CA 1
ATOM 1284 C C . THR A 1 163 ? 20.250 -8.559 -23.877 1.00 88.19 163 THR A C 1
ATOM 1286 O O . THR A 1 163 ? 21.121 -8.666 -24.743 1.00 88.19 163 THR A O 1
ATOM 1289 N N . VAL A 1 164 ? 20.252 -7.567 -22.984 1.00 79.81 164 VAL A N 1
ATOM 1290 C CA . VAL A 1 164 ? 21.299 -6.538 -22.904 1.00 79.81 164 VAL A CA 1
ATOM 1291 C C . VAL A 1 164 ? 22.621 -7.135 -22.421 1.00 79.81 164 VAL A C 1
ATOM 1293 O O . VAL A 1 164 ? 23.661 -6.826 -22.999 1.00 79.81 164 VAL A O 1
ATOM 1296 N N . GLU A 1 165 ? 22.594 -8.031 -21.434 1.00 70.94 165 GLU A N 1
ATOM 1297 C CA . GLU A 1 165 ? 23.789 -8.726 -20.944 1.00 70.94 165 GLU A CA 1
ATOM 1298 C C . GLU A 1 165 ? 24.408 -9.644 -22.007 1.00 70.94 165 GLU A C 1
ATOM 1300 O O . GLU A 1 165 ? 25.623 -9.634 -22.202 1.00 70.94 165 GLU A O 1
ATOM 1305 N N . ILE A 1 166 ? 23.588 -10.384 -22.762 1.00 63.91 166 ILE A N 1
ATOM 1306 C CA . ILE A 1 166 ? 24.059 -11.241 -23.866 1.00 63.91 166 ILE A CA 1
ATOM 1307 C C . ILE A 1 166 ? 24.544 -10.400 -25.064 1.00 63.91 166 ILE A C 1
ATOM 1309 O O . ILE A 1 166 ? 25.453 -10.811 -25.787 1.00 63.91 166 ILE A O 1
ATOM 1313 N N . GLY A 1 167 ? 23.956 -9.219 -25.279 1.00 58.69 167 GLY A N 1
ATOM 1314 C CA . GLY A 1 167 ? 24.334 -8.256 -26.320 1.00 58.69 167 GLY A CA 1
ATOM 1315 C C . GLY A 1 167 ? 25.502 -7.332 -25.950 1.00 58.69 167 GLY A C 1
ATOM 1316 O O . GLY A 1 167 ? 25.894 -6.494 -26.768 1.00 58.69 167 GLY A O 1
ATOM 1317 N N . GLY A 1 168 ? 26.057 -7.473 -24.742 1.00 49.28 168 GLY A N 1
ATOM 1318 C CA . GLY A 1 168 ? 27.180 -6.706 -24.210 1.00 49.28 168 GLY A CA 1
ATOM 1319 C C . GLY A 1 168 ? 28.496 -6.960 -24.950 1.00 49.28 168 GLY A C 1
ATOM 1320 O O . GLY A 1 168 ? 29.277 -7.831 -24.584 1.00 49.28 168 GLY A O 1
ATOM 1321 N N . ILE A 1 169 ? 28.692 -6.169 -26.005 1.00 54.66 169 ILE A N 1
ATOM 1322 C CA . ILE A 1 169 ? 29.932 -5.682 -26.636 1.00 54.66 169 ILE A CA 1
ATOM 1323 C C . ILE A 1 169 ? 31.232 -6.095 -25.902 1.00 54.66 169 ILE A C 1
ATOM 1325 O O . ILE A 1 169 ? 31.531 -5.579 -24.825 1.00 54.66 169 ILE A O 1
ATOM 1329 N N . GLN A 1 170 ? 32.027 -6.966 -26.544 1.00 41.00 170 GLN A N 1
ATOM 1330 C CA . GLN A 1 170 ? 33.485 -7.047 -26.347 1.00 41.00 170 GLN A CA 1
ATOM 1331 C C . GLN A 1 170 ? 34.193 -5.865 -27.012 1.00 41.00 170 GLN A C 1
ATOM 1333 O O . GLN A 1 170 ? 33.752 -5.464 -28.115 1.00 41.00 170 GLN A O 1
#

pLDDT: mean 88.85, std 10.4, range [41.0, 97.44]

Radius of gyration: 18.15 Å; chains: 1; bounding box: 52×32×52 Å

Secondary structure (DSSP, 8-state):
--HHHHHHHHHHHHHHHHHHHHHHHHHHHHHHHHHHHHHGGGGHHHHHHHHHHHHHHHHHTT---TT--HHHHHHHHHHHHHH--SPP---HHHHHHHHHHHHHHHHHHHHHHHHHHHHHHHHHHHHHHHHHHHHHT---HHHHHHHHHHHHHHHHHHHHHHHHHHT---

Organism: NCBI:txid3064195

Foldseek 3Di:
DDPVVVVVVVVVVLVVLLVLLVLLLVLLLLLLLLCCLPVPPVCVVVNVVSLVVSVVSCVVSVVVDDPDDSSVVSVVSNVVSVVDPDRRDDDVSSLVSNLVNLLSVLLVQCVPLNLVRSPVSNVVSLVVSVVSCVVVVPDDPVSVVSNVVSVVSSVVRVVVVVVCVVVDDD

Sequence (170 aa):
MTLDELINAMEPQARKDKALISKCVDGLTEYAAELRQKAGDAGKEQISALRRLVDELAGYWGLDAKTVDHVTAFDRKIQEVDQAVHQWTPTQEHRDAVIQGLYLYAIDMISSLGSDGARESVTECERLMREIAGFWGYESPALDDLYAQIRASLKDQEAWENTVEIGGIQ